Protein AF-A0A9Q3V723-F1 (afdb_monomer)

Radius of gyration: 11.01 Å; Cα contacts (8 Å, |Δi|>4): 42; chains: 1; bounding box: 22×24×31 Å

Organism: NCBI:txid2898076

Nearest PDB structures (foldseek):
  6tdu-assembly1_C  TM=4.137E-01  e=3.796E+00  Euglena gracilis
  2lxc-assembly1_C  TM=4.216E-01  e=6.972E+00  Saccharomyces cerevisiae S288C

Foldseek 3Di:
DPPCDPVNLLVLLVVLVVLCVVPVPDPVSCVVSVVSLVVQCVVVVHDSVVSSVVSVVCVVVPD

Mean predicted aligned error: 4.03 Å

Structure (mmCIF, N/CA/C/O backbone):
data_AF-A0A9Q3V723-F1
#
_entry.id   AF-A0A9Q3V723-F1
#
loop_
_atom_site.group_PDB
_atom_site.id
_atom_site.type_symbol
_atom_site.label_atom_id
_atom_site.label_alt_id
_atom_site.label_comp_id
_atom_site.label_asym_id
_atom_site.label_entity_id
_atom_site.label_seq_id
_atom_site.pdbx_PDB_ins_code
_atom_site.Cartn_x
_atom_site.Cartn_y
_atom_site.Cartn_z
_atom_site.occupancy
_atom_site.B_iso_or_equiv
_at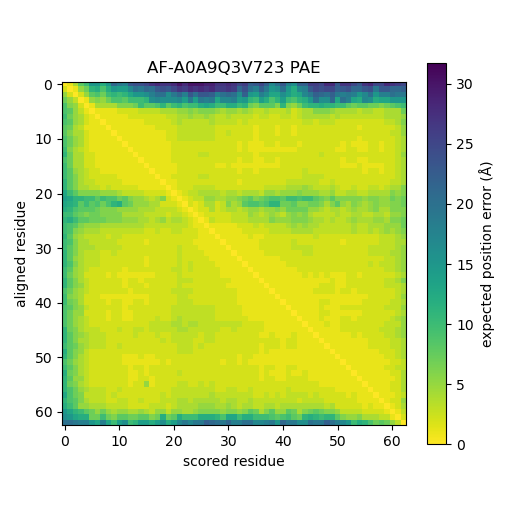om_site.auth_seq_id
_atom_site.auth_comp_id
_atom_site.auth_asym_id
_atom_site.auth_atom_id
_atom_site.pdbx_PDB_model_num
ATOM 1 N N . MET A 1 1 ? -8.107 -2.149 19.545 1.00 37.53 1 MET A N 1
ATOM 2 C CA . MET A 1 1 ? -8.336 -1.809 18.127 1.00 37.53 1 MET A CA 1
ATOM 3 C C . MET A 1 1 ? -7.868 -0.384 17.946 1.00 37.53 1 MET A C 1
ATOM 5 O O . MET A 1 1 ? -8.511 0.515 18.472 1.00 37.53 1 MET A O 1
ATOM 9 N N . GLU A 1 2 ? -6.708 -0.183 17.328 1.00 52.97 2 GLU A N 1
ATOM 10 C CA . GLU A 1 2 ? -6.258 1.166 16.990 1.00 52.97 2 GLU A CA 1
ATOM 11 C C . GLU A 1 2 ? -7.184 1.713 15.905 1.00 52.97 2 GLU A C 1
ATOM 13 O O . GLU A 1 2 ? -7.345 1.117 14.843 1.00 52.97 2 GLU A O 1
ATOM 18 N N . THR A 1 3 ? -7.863 2.819 16.190 1.00 61.88 3 THR A N 1
ATOM 19 C CA . THR A 1 3 ? -8.628 3.546 15.181 1.00 61.88 3 THR A CA 1
ATOM 20 C C . THR A 1 3 ? -7.641 4.167 14.202 1.00 61.88 3 THR A C 1
ATOM 22 O O . THR A 1 3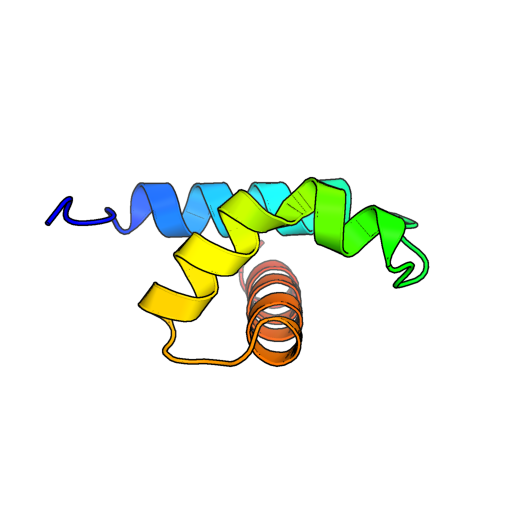 ? -7.085 5.229 14.486 1.00 61.88 3 THR A O 1
ATOM 25 N N . THR A 1 4 ? -7.406 3.514 13.061 1.00 69.38 4 THR A N 1
ATOM 26 C CA . THR A 1 4 ? -6.621 4.098 11.971 1.00 69.38 4 THR A CA 1
ATOM 27 C C . THR A 1 4 ? -7.269 5.419 11.573 1.00 69.38 4 THR A C 1
ATOM 29 O O . THR A 1 4 ? -8.429 5.473 11.158 1.00 69.38 4 THR A O 1
ATOM 32 N N . THR A 1 5 ? -6.549 6.519 11.773 1.00 85.88 5 THR A N 1
ATOM 33 C CA . THR A 1 5 ? -7.100 7.849 11.506 1.00 85.88 5 THR A CA 1
ATOM 34 C C . THR A 1 5 ? -7.172 8.094 10.000 1.00 85.88 5 THR A C 1
ATOM 36 O O . THR A 1 5 ? -6.343 7.595 9.241 1.00 85.88 5 THR A O 1
ATOM 39 N N . LYS A 1 6 ? -8.116 8.930 9.546 1.00 89.25 6 LYS A N 1
ATOM 40 C CA . LYS A 1 6 ? -8.186 9.344 8.129 1.00 89.25 6 LYS A CA 1
ATOM 41 C C . LYS A 1 6 ? -6.860 9.930 7.628 1.00 89.25 6 LYS A C 1
ATOM 43 O O . LYS A 1 6 ? -6.497 9.717 6.480 1.00 89.25 6 LYS A O 1
ATOM 48 N N . LYS A 1 7 ? -6.121 10.628 8.500 1.00 90.88 7 LYS A N 1
ATOM 49 C CA . LYS A 1 7 ? -4.786 11.154 8.195 1.00 90.88 7 LYS A CA 1
ATOM 50 C C . LYS A 1 7 ? -3.798 10.028 7.882 1.00 90.88 7 LYS A C 1
ATOM 52 O O . LYS A 1 7 ? -3.109 10.100 6.876 1.00 90.88 7 LYS A O 1
ATOM 57 N N . GLN A 1 8 ? -3.782 8.974 8.691 1.00 92.69 8 GLN A N 1
ATOM 58 C CA . GLN A 1 8 ? -2.894 7.830 8.489 1.00 92.69 8 GLN A CA 1
ATOM 59 C C . GLN A 1 8 ? -3.236 7.037 7.221 1.00 92.69 8 GLN A C 1
ATOM 61 O O . GLN A 1 8 ? -2.337 6.588 6.519 1.00 92.69 8 GLN A O 1
ATOM 66 N N . ILE A 1 9 ? -4.524 6.938 6.874 1.00 94.75 9 ILE A N 1
ATOM 67 C CA . ILE A 1 9 ? -4.958 6.387 5.581 1.00 94.75 9 ILE A CA 1
ATOM 68 C C . ILE A 1 9 ? -4.391 7.212 4.419 1.00 94.75 9 ILE A C 1
ATOM 70 O O . ILE A 1 9 ? -3.804 6.646 3.502 1.00 94.75 9 ILE A O 1
ATOM 74 N N . LEU A 1 10 ? -4.507 8.542 4.473 1.00 93.69 10 LEU A N 1
ATOM 75 C CA . LEU A 1 10 ? -3.956 9.427 3.440 1.00 93.69 10 LEU A CA 1
ATOM 76 C C . LEU A 1 10 ? -2.424 9.328 3.343 1.00 93.69 10 LEU A C 1
ATOM 78 O O . LEU A 1 10 ? -1.884 9.268 2.242 1.00 93.69 10 LEU A O 1
ATOM 82 N N . GLU A 1 11 ? -1.723 9.255 4.477 1.00 94.44 11 GLU A N 1
ATOM 83 C CA . GLU A 1 11 ? -0.268 9.057 4.510 1.00 94.44 11 GLU A CA 1
ATOM 84 C C . GLU A 1 11 ? 0.144 7.721 3.881 1.00 94.44 11 GLU A C 1
ATOM 86 O O . GLU A 1 11 ? 1.104 7.673 3.114 1.00 94.44 11 GLU A O 1
ATOM 91 N N . ASN A 1 12 ? -0.589 6.641 4.161 1.00 96.12 12 ASN A N 1
ATOM 92 C CA . ASN A 1 12 ? -0.319 5.330 3.575 1.00 96.12 12 ASN A CA 1
ATOM 93 C C . ASN A 1 12 ? -0.585 5.313 2.063 1.00 96.12 12 ASN A C 1
ATOM 95 O O . ASN A 1 12 ? 0.228 4.762 1.325 1.00 96.12 12 ASN A O 1
ATOM 99 N N . ILE A 1 13 ? -1.651 5.969 1.585 1.00 95.56 13 ILE A N 1
ATOM 100 C CA . ILE A 1 13 ? -1.902 6.144 0.141 1.00 95.56 13 ILE A CA 1
ATOM 101 C C . ILE A 1 13 ? -0.714 6.855 -0.521 1.00 95.56 13 ILE A C 1
ATOM 103 O O . ILE A 1 13 ? -0.198 6.376 -1.531 1.00 95.56 13 ILE A O 1
ATOM 107 N N . GLY A 1 14 ? -0.227 7.946 0.082 1.00 94.19 14 GLY A N 1
ATOM 108 C CA . GLY A 1 14 ? 0.939 8.675 -0.419 1.00 94.19 14 GLY A CA 1
ATOM 109 C C . GLY A 1 14 ? 2.210 7.821 -0.457 1.00 94.19 14 GLY A C 1
ATOM 110 O O . GLY A 1 14 ? 2.925 7.824 -1.456 1.00 94.19 14 GLY A O 1
ATOM 111 N N . LYS A 1 15 ? 2.479 7.032 0.592 1.00 95.00 1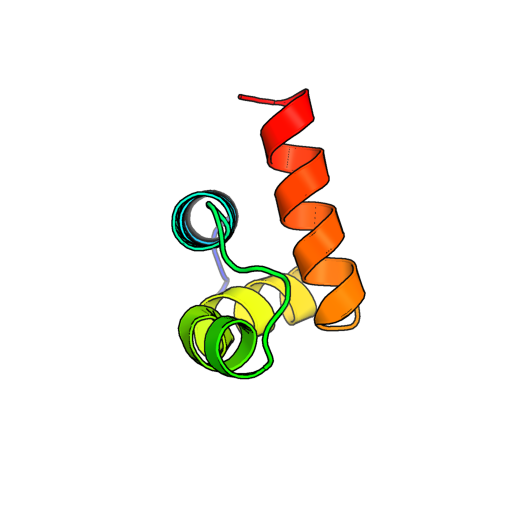5 LYS A N 1
ATOM 112 C CA . LYS A 1 15 ? 3.636 6.117 0.636 1.00 95.00 15 LYS A CA 1
ATOM 113 C C . LYS A 1 15 ? 3.576 5.047 -0.449 1.00 95.00 15 LYS A C 1
ATOM 115 O O . LYS A 1 15 ? 4.593 4.794 -1.094 1.00 95.00 15 LYS A O 1
ATOM 120 N N . VAL A 1 16 ? 2.407 4.434 -0.653 1.00 95.56 16 VAL A N 1
ATOM 121 C CA . VAL A 1 16 ? 2.200 3.444 -1.721 1.00 95.56 16 VAL A CA 1
ATOM 122 C C . VAL A 1 16 ? 2.469 4.083 -3.080 1.00 95.56 16 VAL A C 1
ATOM 124 O O . VAL A 1 16 ? 3.231 3.525 -3.862 1.00 95.56 16 VAL A O 1
ATOM 127 N N . TYR A 1 17 ? 1.920 5.272 -3.337 1.00 94.69 17 TYR A N 1
ATOM 128 C CA . TYR A 1 17 ? 2.128 5.988 -4.595 1.00 94.69 17 TYR A CA 1
ATOM 129 C C . TYR A 1 17 ? 3.602 6.328 -4.858 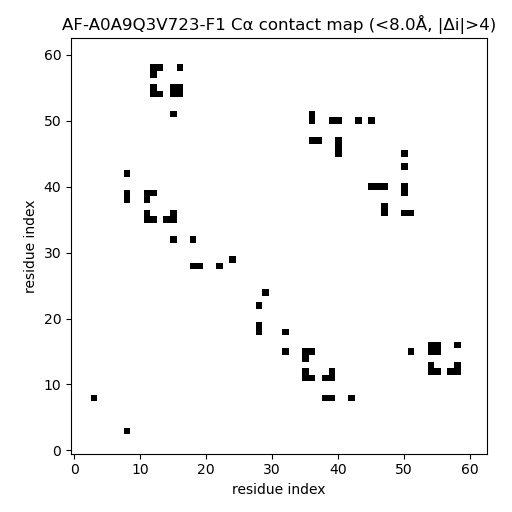1.00 94.69 17 TYR A C 1
ATOM 131 O O . TYR A 1 17 ? 4.118 6.06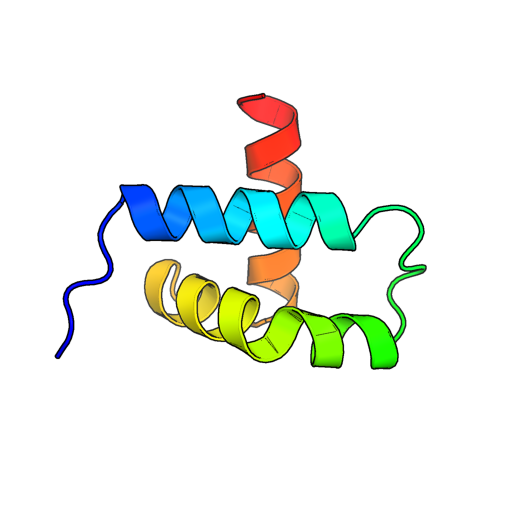6 -5.944 1.00 94.69 17 TYR A O 1
ATOM 139 N N . GLU A 1 18 ? 4.302 6.877 -3.863 1.00 92.44 18 GLU A N 1
ATOM 140 C CA . GLU A 1 18 ? 5.712 7.246 -4.006 1.00 92.44 18 GLU A CA 1
ATOM 141 C C . GLU A 1 18 ? 6.597 6.028 -4.289 1.00 92.44 18 GLU A C 1
ATOM 143 O O . GLU A 1 18 ? 7.454 6.083 -5.171 1.00 92.44 18 GLU A O 1
ATOM 148 N N . LYS A 1 19 ? 6.347 4.906 -3.603 1.00 92.62 19 LYS A N 1
ATOM 149 C CA . LYS A 1 19 ? 7.070 3.645 -3.824 1.00 92.62 19 LYS A CA 1
ATOM 150 C C . LYS A 1 19 ? 6.674 2.951 -5.134 1.00 92.62 19 LYS A C 1
ATOM 152 O O . LYS A 1 19 ? 7.466 2.186 -5.672 1.00 92.62 19 LYS A O 1
ATOM 157 N N . ALA A 1 20 ? 5.475 3.202 -5.663 1.00 92.38 20 ALA A N 1
ATOM 158 C CA . ALA A 1 20 ? 4.993 2.591 -6.904 1.00 92.38 20 ALA A CA 1
ATOM 159 C C . ALA A 1 20 ? 5.694 3.128 -8.164 1.00 92.38 20 ALA A C 1
ATOM 161 O O . ALA A 1 20 ? 5.566 2.537 -9.243 1.00 92.38 20 ALA A O 1
ATOM 162 N N . LYS A 1 21 ? 6.441 4.236 -8.059 1.00 87.62 21 LYS A N 1
ATOM 163 C CA . LYS A 1 21 ? 7.198 4.813 -9.176 1.00 87.62 21 LYS A CA 1
ATOM 164 C C . LYS A 1 21 ? 8.204 3.786 -9.707 1.00 87.62 21 LYS A C 1
ATOM 166 O O . LYS A 1 21 ? 9.124 3.392 -9.004 1.00 87.62 21 LYS A O 1
ATOM 171 N N . ALA A 1 22 ? 8.015 3.366 -10.960 1.00 83.81 22 ALA A N 1
ATOM 172 C CA . ALA A 1 22 ? 8.832 2.349 -11.633 1.00 83.81 22 ALA A CA 1
ATOM 173 C C . ALA A 1 22 ? 8.876 0.972 -10.930 1.00 83.81 22 ALA A C 1
ATOM 175 O O . ALA A 1 22 ? 9.847 0.239 -11.066 1.00 83.81 22 ALA A O 1
ATOM 176 N N . CYS A 1 23 ? 7.815 0.585 -10.212 1.00 85.44 23 CYS A N 1
ATOM 177 C CA . CYS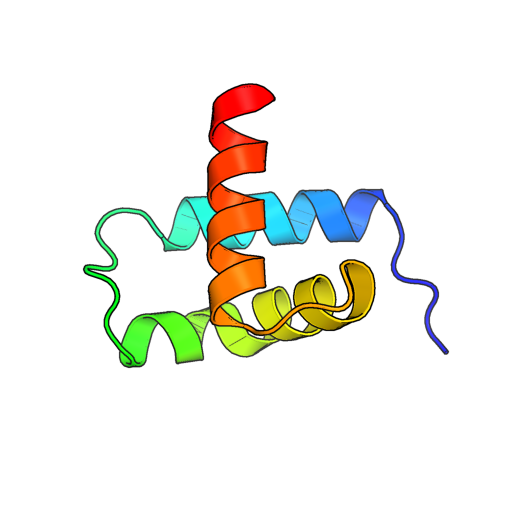 A 1 23 ? 7.762 -0.709 -9.515 1.00 85.44 23 CYS A CA 1
ATOM 178 C C . CYS A 1 23 ? 7.607 -1.937 -10.429 1.00 85.44 23 CYS A C 1
ATOM 180 O O . CYS A 1 23 ? 7.756 -3.063 -9.963 1.00 85.44 23 CYS A O 1
ATOM 182 N N . HIS A 1 24 ? 7.217 -1.733 -11.695 1.00 88.25 24 HIS A N 1
ATOM 183 C CA . HIS A 1 24 ? 6.925 -2.789 -12.677 1.00 88.25 24 HIS A CA 1
ATOM 184 C C . HIS A 1 24 ? 5.950 -3.890 -12.198 1.00 88.25 24 HIS A C 1
ATOM 186 O O . HIS A 1 24 ? 5.844 -4.930 -12.842 1.00 88.25 24 HIS A O 1
ATOM 192 N N . LEU A 1 25 ? 5.196 -3.641 -11.116 1.00 88.31 25 LEU A N 1
ATOM 193 C CA . LEU A 1 25 ? 4.298 -4.599 -10.456 1.00 88.31 25 LEU A CA 1
ATOM 194 C C . LEU A 1 25 ? 4.997 -5.896 -10.013 1.00 88.31 25 LEU A C 1
ATOM 196 O O . LEU A 1 25 ? 4.382 -6.961 -9.984 1.00 88.31 25 LEU A O 1
ATOM 200 N N . GLU A 1 26 ? 6.280 -5.812 -9.663 1.00 92.31 26 GLU A N 1
ATOM 201 C CA . GLU A 1 26 ? 7.028 -6.964 -9.167 1.00 92.31 26 GLU A CA 1
ATOM 202 C C . GLU A 1 26 ? 6.545 -7.406 -7.776 1.00 92.31 26 GLU A C 1
ATOM 204 O O . GLU A 1 26 ? 6.140 -6.599 -6.941 1.00 92.31 26 GLU A O 1
ATOM 209 N N . GLU A 1 27 ? 6.651 -8.701 -7.470 1.00 90.25 27 GLU A N 1
ATOM 210 C CA . GLU A 1 27 ? 6.318 -9.229 -6.136 1.00 90.25 27 GLU A CA 1
ATOM 211 C C . GLU A 1 27 ? 7.190 -8.596 -5.031 1.00 90.25 27 GLU A C 1
ATOM 213 O O . GLU A 1 27 ? 6.729 -8.345 -3.917 1.00 90.25 27 GLU A O 1
ATOM 218 N N . SER A 1 28 ? 8.449 -8.288 -5.361 1.00 92.25 28 SER A N 1
ATOM 219 C CA . SER A 1 28 ? 9.401 -7.570 -4.502 1.00 92.25 28 SER A CA 1
ATOM 220 C C . SER A 1 28 ? 8.849 -6.215 -4.042 1.00 92.25 28 SER A C 1
ATOM 222 O O . SER A 1 28 ? 9.029 -5.827 -2.886 1.00 92.25 28 SER A O 1
ATOM 224 N N . PHE A 1 29 ? 8.125 -5.522 -4.924 1.00 93.69 29 PHE A N 1
ATOM 225 C CA . PHE A 1 29 ? 7.482 -4.257 -4.619 1.00 93.69 29 PHE A CA 1
ATOM 226 C C . PHE A 1 29 ? 6.327 -4.441 -3.636 1.00 93.69 29 PHE A C 1
ATOM 228 O O . PHE A 1 29 ? 6.296 -3.728 -2.636 1.00 93.69 29 PHE A O 1
ATOM 235 N N . PHE A 1 30 ? 5.431 -5.408 -3.855 1.00 92.62 30 PHE A N 1
ATOM 236 C CA . PHE A 1 30 ? 4.308 -5.646 -2.939 1.00 92.62 30 PHE A CA 1
ATOM 237 C C . PHE A 1 30 ? 4.784 -5.973 -1.519 1.00 92.62 30 PHE A C 1
ATOM 239 O O . PHE A 1 30 ? 4.258 -5.412 -0.562 1.00 92.62 30 PHE A O 1
ATOM 246 N N . LYS A 1 31 ? 5.875 -6.737 -1.376 1.00 94.06 31 LYS A N 1
ATOM 247 C CA . LYS A 1 31 ? 6.530 -6.962 -0.072 1.00 94.06 31 LYS A CA 1
ATOM 248 C C . LYS A 1 31 ? 7.059 -5.671 0.566 1.00 94.06 31 LYS A C 1
ATOM 250 O O . LYS A 1 31 ? 7.037 -5.521 1.781 1.00 94.06 31 LYS A O 1
ATOM 255 N N . SER A 1 32 ? 7.518 -4.706 -0.233 1.00 94.38 32 SER A N 1
ATOM 256 C CA . SER A 1 32 ? 8.036 -3.418 0.263 1.00 94.38 32 SER A CA 1
ATOM 257 C C . SER A 1 32 ? 6.954 -2.441 0.761 1.00 94.38 32 SER A C 1
ATOM 259 O O . SER A 1 32 ? 7.279 -1.447 1.427 1.00 94.38 32 SER A O 1
ATOM 261 N N . ILE A 1 33 ? 5.686 -2.702 0.423 1.00 95.81 33 ILE A N 1
ATOM 262 C CA . ILE A 1 33 ? 4.515 -1.905 0.821 1.00 95.81 33 ILE A CA 1
ATOM 263 C C . ILE A 1 33 ? 3.481 -2.706 1.619 1.00 95.81 33 ILE A C 1
ATOM 265 O O . ILE A 1 33 ? 2.374 -2.216 1.821 1.00 95.81 33 ILE A O 1
ATOM 269 N N . GLU A 1 34 ? 3.817 -3.922 2.056 1.00 95.56 34 GLU A N 1
ATOM 270 C CA . GLU A 1 34 ? 2.896 -4.863 2.710 1.00 95.56 34 GLU A CA 1
ATOM 271 C C . GLU A 1 34 ? 2.181 -4.215 3.904 1.00 95.56 34 GLU A C 1
ATOM 273 O O . GLU A 1 34 ? 0.958 -4.215 3.971 1.00 95.56 34 GLU A O 1
ATOM 278 N N . ALA A 1 35 ? 2.922 -3.526 4.777 1.00 95.25 35 ALA A N 1
ATOM 279 C CA . ALA A 1 35 ? 2.345 -2.853 5.940 1.00 95.25 35 ALA A CA 1
ATOM 280 C C . ALA A 1 35 ? 1.343 -1.740 5.568 1.00 95.25 35 ALA A C 1
ATOM 282 O O . ALA A 1 35 ? 0.305 -1.581 6.218 1.00 95.25 35 ALA A O 1
ATOM 283 N N . GLU A 1 36 ? 1.641 -0.942 4.537 1.00 96.44 36 GLU A N 1
ATOM 284 C CA . GLU A 1 36 ? 0.729 0.097 4.058 1.00 96.44 36 GLU A CA 1
ATOM 285 C C . GLU A 1 36 ? -0.486 -0.504 3.337 1.00 96.44 36 GLU A C 1
ATOM 287 O O . GLU A 1 36 ? -1.613 -0.070 3.582 1.00 96.44 36 GLU A O 1
ATOM 292 N N . ILE A 1 37 ? -0.274 -1.517 2.493 1.00 95.75 37 ILE A N 1
ATOM 293 C CA . ILE A 1 37 ? -1.319 -2.254 1.773 1.00 95.75 37 ILE A CA 1
ATOM 294 C C . ILE A 1 37 ? -2.275 -2.934 2.749 1.00 95.75 37 ILE A C 1
ATOM 296 O O . ILE A 1 37 ? -3.480 -2.789 2.581 1.00 95.75 37 ILE A O 1
ATOM 300 N N . ASP A 1 38 ? -1.775 -3.605 3.784 1.00 95.88 38 ASP A N 1
ATOM 301 C CA . ASP A 1 38 ? -2.591 -4.283 4.795 1.00 95.88 38 ASP A CA 1
ATOM 302 C C . ASP A 1 38 ? -3.458 -3.302 5.574 1.00 95.88 38 ASP A C 1
ATOM 304 O O . ASP A 1 38 ? -4.652 -3.521 5.793 1.00 95.88 38 ASP A O 1
ATOM 308 N N . SER A 1 39 ? -2.876 -2.167 5.963 1.00 95.00 39 SER A N 1
ATOM 309 C CA . SER A 1 39 ? -3.621 -1.114 6.644 1.00 95.00 39 SER A CA 1
ATOM 310 C C . SER A 1 39 ? -4.742 -0.555 5.761 1.00 95.00 39 SER A C 1
ATOM 312 O O . SER A 1 39 ? -5.863 -0.339 6.231 1.00 95.00 39 SER A O 1
ATOM 314 N N . LEU A 1 40 ? -4.462 -0.330 4.476 1.00 96.06 40 LEU A N 1
ATOM 315 C CA . LEU A 1 40 ? -5.436 0.199 3.526 1.00 96.06 40 LEU A CA 1
ATOM 316 C C . LEU A 1 40 ? -6.491 -0.847 3.137 1.00 96.06 40 LEU A C 1
ATOM 318 O O . LEU A 1 40 ? -7.663 -0.496 2.996 1.00 96.06 40 LEU A O 1
ATOM 322 N N . SER A 1 41 ? -6.117 -2.119 3.009 1.00 96.56 41 SER A N 1
ATOM 323 C CA . SER A 1 41 ? -7.011 -3.208 2.608 1.00 96.56 41 SER A CA 1
ATOM 324 C C . SER A 1 41 ? -8.055 -3.483 3.684 1.00 96.56 41 SER A C 1
ATOM 326 O O . SER A 1 41 ? -9.240 -3.637 3.379 1.00 96.56 41 SER A O 1
ATOM 328 N N . GLN A 1 42 ? -7.654 -3.413 4.956 1.00 95.38 42 GLN A N 1
ATOM 329 C CA . GLN A 1 42 ? -8.563 -3.469 6.099 1.00 95.38 42 GLN A CA 1
ATOM 330 C C . GLN A 1 42 ? -9.528 -2.277 6.124 1.00 95.38 42 GLN A C 1
ATOM 332 O O . GLN A 1 42 ? -10.713 -2.448 6.420 1.00 95.38 42 GLN A O 1
ATOM 337 N N . TYR A 1 43 ? -9.046 -1.077 5.784 1.00 94.56 43 TYR A N 1
ATOM 338 C CA . TYR A 1 43 ? -9.868 0.133 5.752 1.00 94.56 43 TYR A CA 1
ATOM 339 C C . TYR A 1 43 ? -10.903 0.111 4.618 1.00 94.56 43 TYR A C 1
ATOM 341 O O . TYR A 1 43 ? -12.086 0.364 4.853 1.00 94.56 43 TYR A O 1
ATOM 349 N N . PHE A 1 44 ? -10.477 -0.216 3.395 1.00 94.12 44 PHE A N 1
ATOM 350 C CA . PHE A 1 44 ? -11.343 -0.251 2.213 1.00 94.12 44 PHE A CA 1
ATOM 351 C C . PHE A 1 44 ? -12.138 -1.553 2.071 1.00 94.12 44 PHE A C 1
ATOM 353 O O . PHE A 1 44 ? -13.092 -1.592 1.295 1.00 94.12 44 PHE A O 1
ATOM 360 N N . LYS A 1 45 ? -11.799 -2.588 2.852 1.00 95.81 45 LYS A N 1
ATOM 361 C CA . LYS A 1 45 ? -12.379 -3.939 2.788 1.00 95.81 45 LYS A CA 1
ATOM 362 C C . LYS A 1 45 ? -12.199 -4.570 1.407 1.00 95.81 45 LYS A C 1
ATOM 364 O O . LYS A 1 45 ? -13.152 -5.044 0.790 1.00 95.81 45 LYS A O 1
ATOM 369 N N . THR A 1 46 ? -10.962 -4.558 0.932 1.00 96.94 46 THR A N 1
ATOM 370 C CA . THR A 1 46 ? -10.571 -5.001 -0.411 1.00 96.94 46 THR A CA 1
ATOM 371 C C . THR A 1 46 ? -9.392 -5.962 -0.361 1.00 96.94 46 THR A C 1
ATOM 373 O O . THR A 1 46 ? -8.721 -6.086 0.656 1.00 96.94 46 THR A O 1
ATOM 376 N N . THR A 1 47 ? -9.119 -6.649 -1.469 1.00 96.50 47 THR A N 1
ATOM 377 C CA . THR A 1 47 ? -7.872 -7.422 -1.629 1.00 96.50 47 THR A CA 1
ATOM 378 C C . THR A 1 47 ? -6.667 -6.490 -1.782 1.00 96.50 47 THR A C 1
ATOM 380 O O . THR A 1 47 ? -6.833 -5.322 -2.137 1.00 96.50 47 THR A O 1
ATOM 383 N N . GLU A 1 48 ? -5.448 -6.981 -1.565 1.00 93.75 48 GLU A N 1
ATOM 384 C CA . GLU A 1 48 ? -4.208 -6.199 -1.725 1.00 93.75 48 GLU A CA 1
ATOM 385 C C . GLU A 1 48 ? -4.107 -5.533 -3.105 1.00 93.75 48 GLU A C 1
ATOM 387 O O . GLU A 1 48 ? -3.888 -4.328 -3.211 1.00 93.75 48 GLU A O 1
ATOM 392 N N . VAL A 1 49 ? -4.373 -6.295 -4.170 1.00 93.81 49 VAL A N 1
ATOM 393 C CA . VAL A 1 49 ? -4.328 -5.800 -5.554 1.00 93.81 49 VAL A CA 1
ATOM 394 C C . VAL A 1 49 ? -5.368 -4.702 -5.787 1.00 93.81 49 VAL A C 1
ATOM 396 O O . VAL A 1 49 ? -5.054 -3.656 -6.351 1.00 93.81 49 VAL A O 1
ATOM 399 N N . GLN A 1 50 ? -6.606 -4.894 -5.323 1.00 96.62 50 GLN A N 1
ATOM 400 C CA . GLN A 1 50 ? -7.643 -3.857 -5.407 1.00 96.62 50 GLN A CA 1
ATOM 401 C C . GLN A 1 50 ? -7.250 -2.603 -4.618 1.00 96.62 50 GLN A C 1
ATOM 403 O O . GLN A 1 50 ? -7.448 -1.488 -5.090 1.00 96.62 50 GLN A O 1
ATOM 408 N N . THR A 1 51 ? -6.659 -2.789 -3.440 1.00 97.12 51 THR A N 1
ATOM 409 C CA . THR A 1 51 ? -6.206 -1.711 -2.555 1.00 97.12 51 THR A CA 1
ATOM 410 C C . THR A 1 51 ? -5.111 -0.877 -3.208 1.00 97.12 51 THR A C 1
ATOM 412 O O . THR A 1 51 ? -5.177 0.352 -3.184 1.00 97.12 51 THR A O 1
ATOM 415 N N . PHE A 1 52 ? -4.145 -1.531 -3.856 1.00 96.12 52 PHE A N 1
ATOM 416 C CA . PHE A 1 52 ? -3.120 -0.864 -4.649 1.00 96.12 52 PHE A CA 1
ATOM 417 C C . PHE A 1 52 ? -3.746 0.033 -5.726 1.00 96.12 52 PHE A C 1
ATOM 419 O O . PHE A 1 52 ? -3.448 1.225 -5.790 1.00 96.12 52 PHE A O 1
ATOM 426 N N . PHE A 1 53 ? -4.673 -0.499 -6.530 1.00 95.31 53 PHE A N 1
ATOM 427 C CA . PHE A 1 53 ? -5.333 0.298 -7.566 1.00 95.31 53 PHE A CA 1
ATOM 428 C C . PHE A 1 53 ? -6.173 1.442 -6.993 1.00 95.31 53 PHE A C 1
ATOM 430 O O . PHE A 1 53 ? -6.168 2.530 -7.567 1.00 95.31 53 PHE A O 1
ATOM 437 N N . ILE A 1 54 ? -6.837 1.247 -5.851 1.00 95.25 54 ILE A N 1
ATOM 438 C CA . ILE A 1 54 ? -7.537 2.328 -5.144 1.00 95.25 54 ILE A CA 1
ATOM 439 C C . ILE A 1 54 ? -6.556 3.443 -4.766 1.00 95.25 54 ILE A C 1
ATOM 441 O O . ILE A 1 54 ? -6.844 4.604 -5.044 1.00 95.25 54 ILE A O 1
ATOM 445 N N . ALA A 1 55 ? -5.394 3.116 -4.192 1.00 95.00 55 ALA A N 1
ATOM 446 C CA . ALA A 1 55 ? -4.384 4.107 -3.820 1.00 95.00 55 ALA A CA 1
ATOM 447 C C . ALA A 1 55 ? -3.860 4.894 -5.039 1.00 95.00 55 ALA A C 1
ATOM 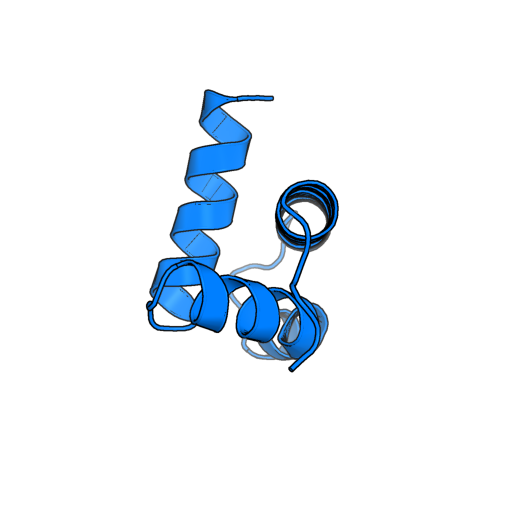449 O O . ALA A 1 55 ? -3.718 6.119 -4.973 1.00 95.00 55 ALA A O 1
ATOM 450 N N . MET A 1 56 ? -3.646 4.217 -6.173 1.00 94.62 56 MET A N 1
ATOM 451 C CA . MET A 1 56 ? -3.213 4.856 -7.421 1.00 94.62 56 MET A CA 1
ATOM 452 C C . MET A 1 56 ? -4.291 5.775 -8.005 1.00 94.62 56 MET A C 1
ATOM 454 O O . MET A 1 56 ? -4.020 6.940 -8.290 1.00 94.62 56 MET A O 1
ATOM 458 N N . VAL A 1 57 ? -5.527 5.281 -8.143 1.00 94.31 57 VAL A N 1
ATOM 459 C CA . VAL A 1 57 ? -6.660 6.063 -8.665 1.00 94.31 57 VAL A CA 1
ATOM 460 C C . VAL A 1 57 ? -6.942 7.259 -7.763 1.00 94.31 57 VAL A C 1
ATOM 462 O O . VAL A 1 57 ? -7.144 8.361 -8.267 1.00 94.31 57 VAL A O 1
ATOM 465 N N . PHE A 1 58 ? -6.924 7.072 -6.443 1.00 92.50 58 PHE A N 1
ATOM 466 C CA . PHE A 1 58 ? -7.138 8.159 -5.496 1.00 92.50 58 PHE A CA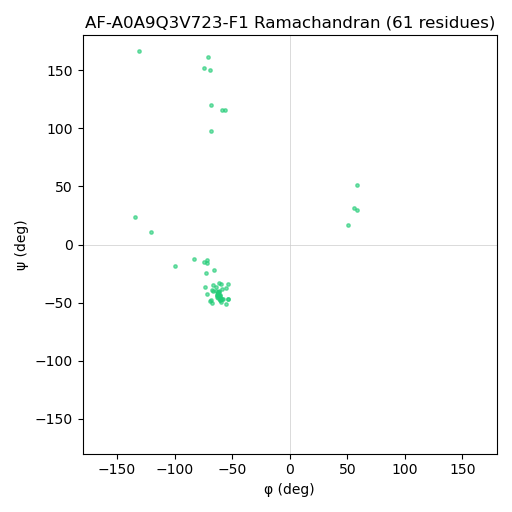 1
ATOM 467 C C . PHE A 1 58 ? -6.086 9.251 -5.671 1.00 92.50 58 PHE A C 1
ATOM 469 O O . PHE A 1 58 ? -6.440 10.416 -5.835 1.00 92.50 58 PHE A O 1
ATOM 476 N N . THR A 1 59 ? -4.806 8.872 -5.722 1.00 91.56 59 THR A N 1
ATOM 477 C CA . THR A 1 59 ? -3.729 9.841 -5.926 1.00 91.56 59 THR A CA 1
ATOM 478 C C . THR A 1 59 ? -3.886 10.564 -7.259 1.00 91.56 59 THR A C 1
ATOM 480 O O . THR A 1 59 ? -3.830 11.781 -7.274 1.00 91.56 59 THR A O 1
ATOM 483 N N . PHE A 1 60 ? -4.196 9.883 -8.364 1.00 88.88 60 PHE A N 1
ATOM 484 C CA . PHE A 1 60 ? -4.369 10.542 -9.668 1.00 88.88 60 PHE A CA 1
ATOM 485 C C . PHE A 1 60 ? -5.567 11.495 -9.772 1.00 88.88 60 PHE A C 1
ATOM 487 O O . PHE A 1 60 ? -5.567 12.357 -10.645 1.00 88.88 60 PHE A O 1
ATOM 494 N N . ASN A 1 61 ? -6.585 11.345 -8.922 1.00 89.06 61 ASN A N 1
ATOM 495 C CA . ASN A 1 61 ? -7.783 12.189 -8.964 1.00 89.06 61 ASN A CA 1
ATOM 496 C C . ASN A 1 61 ? -7.773 13.321 -7.925 1.00 89.06 61 ASN A C 1
ATOM 498 O O . ASN A 1 61 ? -8.539 14.271 -8.068 1.00 89.06 61 ASN A O 1
ATOM 502 N N . TYR A 1 62 ? -6.945 13.216 -6.884 1.00 77.56 62 TYR A N 1
ATOM 503 C CA . TYR A 1 62 ? -6.968 14.119 -5.728 1.00 77.56 62 TYR A CA 1
ATOM 504 C C . TYR A 1 62 ? -5.570 14.602 -5.302 1.00 77.56 62 TYR A C 1
ATOM 506 O O . TYR A 1 62 ? -5.386 14.950 -4.133 1.00 77.56 62 TYR A O 1
ATOM 514 N N . SER A 1 63 ? -4.596 14.599 -6.223 1.00 56.97 63 SER A N 1
ATOM 515 C CA . SER A 1 63 ? -3.268 15.209 -6.018 1.00 56.97 63 SER A CA 1
ATOM 516 C C . SER A 1 63 ? -3.209 16.682 -6.407 1.00 56.97 63 SER A C 1
ATOM 518 O O . SER A 1 63 ? -4.011 17.121 -7.262 1.00 56.97 63 SER A O 1
#

pLDDT: mean 90.14, std 11.11, range [37.53, 97.12]

S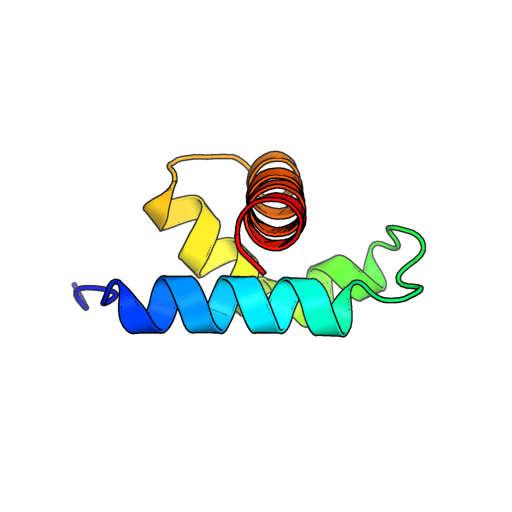econdary structure (DSSP, 8-state):
-----HHHHHHHHHHHHHHHTT-TT-HHHHHHTHHHHHHHHHHHT--HHHHHHHHHHHHHHH-

Sequence (63 aa):
METTTKKQILENIGKVYEKAKACHLEESFFKSIEAEIDSLSQYFKTTEVQTFFIAMVFTFNYS

Solvent-accessible surface area (backbone atoms only — not comparable to full-atom values): 3724 Å² total; per-residue (Å²): 131,84,78,81,44,74,65,56,54,53,51,33,33,50,52,50,50,64,62,50,64,88,39,85,84,39,71,72,47,53,67,76,38,41,75,46,40,52,57,45,12,65,71,71,70,46,53,58,71,58,32,53,51,49,33,48,54,49,46,76,76,71,113